Protein AF-A0A8J8G294-F1 (afdb_monomer)

Secondary structure (DSSP, 8-state):
--EEEPTTT--EEETT-SB-TTT--B-HHHHHHHHHHH----TTS---------HHHHHHHHTTT--------SS-STTSSGGGSSSSHHHHTTTS--

Sequence (98 aa):
MSDLICPKCGKKHDSSEKNCMYCGENLEDLIIQYKTDRLPIKSSQPVPERRIMTKDEYERYYKKGKPLPRIHEGSTVDEVKKKRNTFLDFLFDFIDCC

Structure (mmCIF, N/CA/C/O backbone):
data_AF-A0A8J8G294-F1
#
_entry.id   AF-A0A8J8G294-F1
#
loop_
_atom_site.group_PDB
_atom_site.id
_atom_site.type_symbol
_atom_site.label_atom_id
_atom_site.label_alt_id
_atom_site.label_comp_id
_atom_site.label_asym_id
_atom_site.label_entity_id
_atom_site.label_seq_id
_atom_site.pdbx_PDB_ins_code
_atom_site.Cartn_x
_atom_site.Cartn_y
_atom_site.Cartn_z
_atom_site.occupancy
_atom_site.B_iso_or_equiv
_atom_site.auth_seq_id
_atom_site.auth_comp_id
_atom_site.auth_asym_id
_atom_site.auth_atom_id
_atom_site.pdbx_PDB_model_num
ATOM 1 N N . MET A 1 1 ? 12.283 -7.380 -1.378 1.00 55.47 1 MET A N 1
ATOM 2 C CA . MET A 1 1 ? 11.354 -6.302 -1.768 1.00 55.47 1 MET A CA 1
ATOM 3 C C . MET A 1 1 ? 10.341 -6.882 -2.738 1.00 55.47 1 MET A C 1
ATOM 5 O O . MET A 1 1 ? 10.598 -7.924 -3.328 1.00 55.47 1 MET A O 1
ATOM 9 N N . SER A 1 2 ? 9.155 -6.296 -2.772 1.00 65.25 2 SER A N 1
ATOM 10 C CA . SER A 1 2 ? 8.019 -6.744 -3.572 1.00 65.25 2 SER A CA 1
ATOM 11 C C . SER A 1 2 ? 8.110 -6.133 -4.969 1.00 65.25 2 SER A C 1
ATOM 13 O O . SER A 1 2 ? 7.782 -4.960 -5.120 1.00 65.25 2 SER A O 1
ATOM 15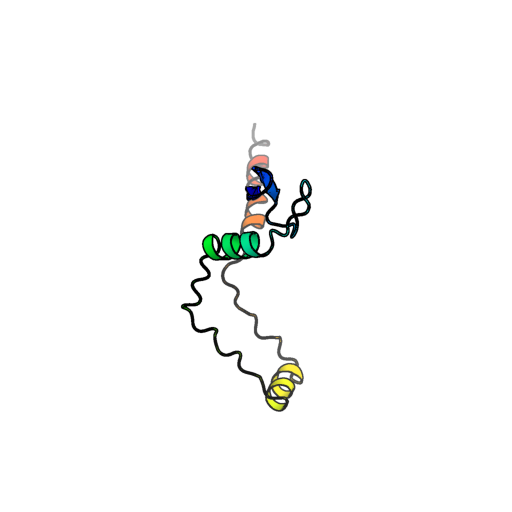 N N . ASP A 1 3 ? 8.564 -6.897 -5.963 1.00 79.12 3 ASP A N 1
ATOM 16 C CA . ASP A 1 3 ? 8.718 -6.389 -7.334 1.00 79.12 3 ASP A CA 1
ATOM 17 C C . ASP A 1 3 ? 7.353 -6.355 -8.055 1.00 79.12 3 ASP A C 1
ATOM 19 O O . ASP A 1 3 ? 6.758 -7.405 -8.313 1.00 79.12 3 ASP A O 1
ATOM 23 N N . LEU A 1 4 ? 6.870 -5.158 -8.410 1.00 86.25 4 LEU A N 1
ATOM 24 C CA . LEU A 1 4 ? 5.732 -4.933 -9.314 1.00 86.25 4 LEU A CA 1
ATOM 25 C C . LEU A 1 4 ? 6.255 -4.668 -10.731 1.00 86.25 4 LEU A C 1
ATOM 27 O O . LEU A 1 4 ? 7.283 -4.019 -10.911 1.00 86.25 4 LEU A O 1
ATOM 31 N N . ILE A 1 5 ? 5.562 -5.163 -11.757 1.00 90.75 5 ILE A N 1
ATOM 32 C CA . ILE A 1 5 ? 5.929 -4.917 -13.159 1.00 90.75 5 ILE A CA 1
ATOM 33 C C . ILE A 1 5 ? 4.994 -3.853 -13.726 1.00 90.75 5 ILE A C 1
ATOM 35 O O . ILE A 1 5 ? 3.776 -4.003 -13.677 1.00 90.75 5 ILE A O 1
ATOM 39 N N . CYS A 1 6 ? 5.561 -2.778 -14.277 1.00 91.50 6 CYS A N 1
ATOM 40 C CA . CYS A 1 6 ? 4.774 -1.742 -14.936 1.00 91.50 6 CYS A CA 1
ATOM 41 C C . CYS A 1 6 ? 4.152 -2.291 -16.237 1.00 91.50 6 CYS A C 1
ATOM 43 O O . CYS A 1 6 ? 4.900 -2.751 -17.103 1.00 91.50 6 CYS A O 1
ATOM 45 N N . PRO A 1 7 ? 2.825 -2.195 -16.443 1.00 89.56 7 PRO A N 1
ATOM 46 C CA . PRO A 1 7 ? 2.171 -2.715 -17.646 1.00 89.56 7 PRO A CA 1
ATOM 47 C C . PRO A 1 7 ? 2.502 -1.916 -18.913 1.00 89.56 7 PRO A C 1
ATOM 49 O O . PRO A 1 7 ? 2.382 -2.447 -20.011 1.00 89.56 7 PRO A O 1
ATOM 52 N N . LYS A 1 8 ? 2.936 -0.653 -18.785 1.00 92.31 8 LYS A N 1
ATOM 53 C CA . LYS A 1 8 ? 3.301 0.180 -19.940 1.00 92.31 8 LYS A CA 1
ATOM 54 C C . LYS A 1 8 ? 4.713 -0.062 -20.449 1.00 92.31 8 LYS A C 1
ATOM 56 O O . LYS A 1 8 ? 4.915 -0.149 -21.654 1.00 92.31 8 LYS A O 1
ATOM 61 N N . CYS A 1 9 ? 5.698 -0.107 -19.553 1.00 93.19 9 CYS A N 1
ATOM 62 C CA . CYS A 1 9 ? 7.109 -0.191 -19.945 1.00 93.19 9 CYS A CA 1
ATOM 63 C C . CYS A 1 9 ? 7.750 -1.557 -19.667 1.00 93.19 9 CYS A C 1
ATOM 65 O O . CYS A 1 9 ? 8.894 -1.776 -20.060 1.00 93.19 9 CYS A O 1
ATOM 67 N N . GLY A 1 10 ? 7.057 -2.456 -18.960 1.00 91.44 10 GLY A N 1
ATOM 68 C CA . GLY A 1 10 ? 7.545 -3.794 -18.614 1.00 91.44 10 GLY A CA 1
ATOM 69 C C . GLY A 1 10 ? 8.693 -3.815 -17.601 1.00 91.44 10 GLY A C 1
ATOM 70 O O . GLY A 1 10 ? 9.238 -4.879 -17.313 1.00 91.44 10 GLY A O 1
ATOM 71 N N . LYS A 1 11 ? 9.094 -2.661 -17.055 1.00 91.00 11 LYS A N 1
ATOM 72 C CA . LYS A 1 11 ? 10.182 -2.585 -16.075 1.00 91.00 11 LYS A CA 1
ATOM 73 C C . LYS A 1 11 ? 9.679 -2.899 -14.673 1.00 91.00 11 LYS A C 1
ATOM 75 O O . LYS A 1 11 ? 8.534 -2.606 -14.321 1.00 91.00 11 LYS A O 1
ATOM 80 N N . LYS A 1 12 ? 10.577 -3.481 -13.880 1.00 89.62 12 LYS A N 1
ATOM 81 C CA . LYS A 1 12 ? 10.370 -3.706 -12.453 1.00 89.62 12 LYS A CA 1
ATOM 82 C C . LYS A 1 12 ? 10.359 -2.379 -11.706 1.00 89.62 12 LYS A C 1
ATOM 84 O O . LYS A 1 12 ? 11.146 -1.483 -12.015 1.00 89.62 12 LYS A O 1
ATOM 89 N N . HIS A 1 13 ? 9.470 -2.300 -10.733 1.00 86.88 13 HIS A N 1
ATOM 90 C CA . HIS A 1 13 ? 9.197 -1.125 -9.929 1.00 86.88 13 HIS A CA 1
ATOM 91 C C . HIS A 1 13 ? 8.915 -1.526 -8.481 1.00 86.88 13 HIS A C 1
ATOM 93 O O . HIS A 1 13 ? 8.411 -2.624 -8.226 1.00 86.88 13 HIS A O 1
ATOM 99 N N . ASP A 1 14 ? 9.230 -0.640 -7.539 1.00 84.12 14 ASP A N 1
ATOM 100 C CA . ASP A 1 14 ? 8.935 -0.866 -6.126 1.00 84.12 14 ASP A CA 1
ATOM 101 C C . ASP A 1 14 ? 7.480 -0.487 -5.815 1.00 84.12 14 ASP A C 1
ATOM 103 O O . ASP A 1 14 ? 6.986 0.572 -6.197 1.00 84.12 14 ASP A O 1
ATOM 107 N N . SER A 1 15 ? 6.793 -1.344 -5.059 1.00 80.19 15 SER A N 1
ATOM 108 C CA . SER A 1 15 ? 5.431 -1.115 -4.553 1.00 80.19 15 SER A CA 1
ATOM 109 C C . SER A 1 15 ? 5.252 0.128 -3.656 1.00 80.19 15 SER A C 1
ATOM 111 O O . SER A 1 15 ? 4.130 0.442 -3.249 1.00 80.19 15 SER A O 1
ATOM 113 N N . SER A 1 16 ? 6.343 0.803 -3.288 1.00 81.62 16 SER A N 1
ATOM 114 C CA . SER A 1 16 ? 6.347 1.979 -2.411 1.00 81.62 16 SER A CA 1
ATOM 115 C C . SER A 1 16 ? 6.098 3.293 -3.159 1.00 81.62 16 SER A C 1
ATOM 117 O O . SER A 1 16 ? 5.607 4.252 -2.565 1.00 81.62 16 SER A O 1
ATOM 119 N N . GLU A 1 17 ? 6.404 3.347 -4.454 1.00 8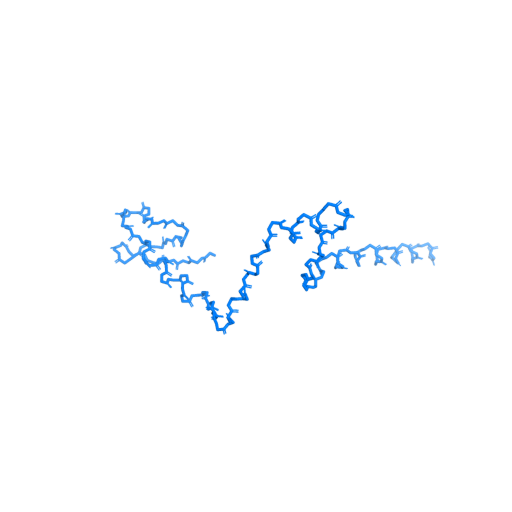5.94 17 GLU A N 1
ATOM 120 C CA . GLU A 1 17 ? 6.335 4.566 -5.260 1.00 85.94 17 GLU A CA 1
ATOM 121 C C . GLU A 1 17 ? 5.093 4.586 -6.153 1.00 85.94 17 GLU A C 1
ATOM 123 O O . GLU A 1 17 ? 4.861 3.659 -6.923 1.00 85.94 17 GLU A O 1
ATOM 128 N N . LYS A 1 18 ? 4.324 5.680 -6.109 1.00 89.06 18 LYS A N 1
ATOM 129 C CA . LYS A 1 18 ? 3.042 5.805 -6.826 1.00 89.06 18 LYS A CA 1
ATOM 130 C C . LYS A 1 18 ? 3.168 5.787 -8.349 1.00 89.06 18 LYS A C 1
ATOM 132 O O . LYS A 1 18 ? 2.237 5.366 -9.025 1.00 89.06 18 LYS A O 1
ATOM 137 N N . ASN A 1 19 ? 4.303 6.235 -8.884 1.00 93.12 19 ASN A N 1
ATOM 138 C CA . ASN A 1 19 ? 4.504 6.408 -10.319 1.00 93.12 19 ASN A CA 1
ATOM 139 C C . ASN A 1 19 ? 5.729 5.622 -10.784 1.00 93.12 19 ASN A C 1
ATOM 141 O O . ASN A 1 19 ? 6.716 5.510 -10.063 1.00 93.12 19 ASN A O 1
ATOM 145 N N . CYS A 1 20 ? 5.692 5.121 -12.016 1.00 91.62 20 CYS A N 1
ATOM 146 C CA . CYS A 1 20 ? 6.838 4.452 -12.615 1.00 91.62 20 CYS A CA 1
ATOM 147 C C . CYS A 1 20 ? 7.961 5.456 -12.913 1.00 91.62 20 CYS A C 1
ATOM 149 O O . CYS A 1 20 ? 7.779 6.346 -13.745 1.00 91.62 20 CYS A O 1
ATOM 151 N N . MET A 1 21 ? 9.154 5.248 -12.348 1.00 90.38 21 MET A N 1
ATOM 152 C CA . MET A 1 21 ? 10.322 6.111 -12.598 1.00 90.38 21 MET A CA 1
ATOM 153 C C . MET A 1 21 ? 10.755 6.179 -14.072 1.00 90.38 21 MET A C 1
ATOM 155 O O . MET A 1 21 ? 11.451 7.106 -14.473 1.00 90.38 21 MET A O 1
ATOM 159 N N . TYR A 1 22 ? 10.374 5.189 -14.885 1.00 91.75 22 TYR A N 1
ATOM 160 C CA . TYR A 1 22 ? 10.836 5.074 -16.270 1.00 91.75 22 TYR A CA 1
ATOM 161 C C . TYR A 1 22 ? 9.880 5.670 -17.299 1.00 91.75 22 TYR A C 1
ATOM 163 O O . TYR A 1 22 ? 10.333 6.224 -18.294 1.00 91.75 22 TYR A O 1
ATOM 171 N N . CYS A 1 23 ? 8.570 5.501 -17.107 1.00 93.25 23 CYS A N 1
ATOM 172 C CA . CYS A 1 23 ? 7.565 5.949 -18.078 1.00 93.25 23 CYS A CA 1
ATOM 173 C C . CYS A 1 23 ? 6.609 7.011 -17.530 1.00 93.25 23 CYS A C 1
ATOM 175 O O . CYS A 1 23 ? 5.825 7.557 -18.297 1.00 93.25 23 CYS A O 1
ATOM 177 N N . GLY A 1 24 ? 6.660 7.299 -16.226 1.00 91.31 24 GLY A N 1
ATOM 178 C CA . GLY A 1 24 ? 5.786 8.273 -15.576 1.00 91.31 24 GLY A CA 1
ATOM 179 C C . GLY A 1 24 ? 4.346 7.803 -15.360 1.00 91.31 24 GLY A C 1
ATOM 180 O O . GLY A 1 24 ? 3.543 8.577 -14.850 1.00 91.31 24 GLY A O 1
ATOM 181 N N . GLU A 1 25 ? 4.008 6.561 -15.719 1.00 92.31 25 GLU A N 1
ATOM 182 C CA . GLU A 1 25 ? 2.660 6.020 -15.524 1.00 92.31 25 GLU A CA 1
ATOM 183 C C . GLU A 1 25 ? 2.300 5.963 -14.035 1.00 92.31 25 GLU A C 1
ATOM 185 O O . GLU A 1 25 ? 3.132 5.578 -13.206 1.00 92.31 25 GLU A O 1
ATOM 190 N N . ASN A 1 26 ? 1.055 6.308 -13.707 1.00 92.94 26 ASN A N 1
ATOM 191 C CA . ASN A 1 26 ? 0.518 6.139 -12.365 1.00 92.94 26 ASN A CA 1
ATOM 192 C C . ASN A 1 26 ? 0.215 4.648 -12.122 1.00 92.94 26 ASN A C 1
ATOM 194 O O . ASN A 1 26 ? -0.509 4.012 -12.885 1.00 92.94 26 ASN A O 1
ATOM 198 N N . LEU A 1 27 ? 0.816 4.088 -11.076 1.00 91.19 27 LEU A N 1
ATOM 199 C CA . LEU A 1 27 ? 0.694 2.688 -10.669 1.00 91.19 27 LEU A CA 1
ATOM 200 C C . LEU A 1 27 ? -0.029 2.550 -9.320 1.00 91.19 27 LEU A C 1
ATOM 202 O O . LEU A 1 27 ? 0.011 1.481 -8.715 1.00 91.19 27 LEU A O 1
ATOM 206 N N . GLU A 1 28 ? -0.678 3.609 -8.831 1.00 90.69 28 GLU A N 1
ATOM 207 C CA . GLU A 1 28 ? -1.327 3.645 -7.518 1.00 90.69 28 GLU A CA 1
ATOM 208 C C . GLU A 1 28 ? -2.400 2.557 -7.394 1.00 90.69 28 GLU A C 1
ATOM 210 O O . GLU A 1 28 ? -2.386 1.799 -6.423 1.00 90.69 28 GLU A O 1
ATOM 215 N N . ASP A 1 29 ? -3.232 2.381 -8.422 1.00 88.81 29 ASP A N 1
ATOM 216 C CA . ASP A 1 29 ? -4.272 1.345 -8.450 1.00 88.81 29 ASP A CA 1
ATOM 217 C C . ASP A 1 29 ? -3.684 -0.075 -8.396 1.00 88.81 29 ASP A C 1
ATOM 219 O O . ASP A 1 29 ? -4.143 -0.925 -7.629 1.00 88.81 29 ASP A O 1
ATOM 223 N N . LEU A 1 30 ? -2.605 -0.323 -9.147 1.00 87.81 30 LEU A N 1
ATOM 224 C CA . LEU A 1 30 ? -1.895 -1.608 -9.143 1.00 87.81 30 LEU A CA 1
ATOM 225 C C . LEU A 1 30 ? -1.253 -1.899 -7.783 1.00 87.81 30 LEU A C 1
ATOM 227 O O . LEU A 1 30 ? -1.252 -3.040 -7.323 1.00 87.81 30 LEU A O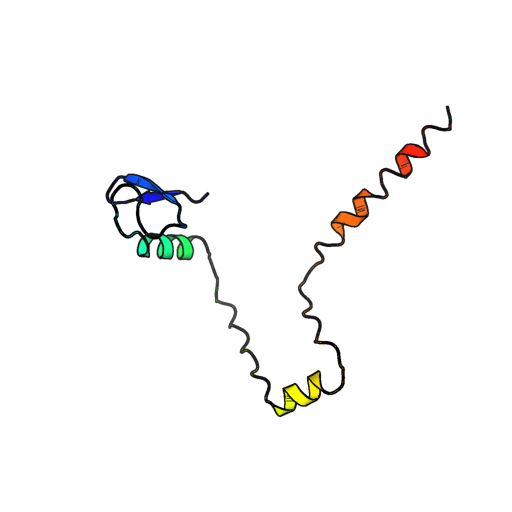 1
ATOM 231 N N . ILE A 1 31 ? -0.725 -0.871 -7.119 1.00 88.50 31 ILE A N 1
ATOM 232 C CA . ILE A 1 31 ? -0.149 -0.985 -5.777 1.00 88.50 31 ILE A CA 1
ATOM 233 C C . ILE A 1 31 ? -1.237 -1.294 -4.745 1.00 88.50 31 ILE A C 1
ATOM 235 O O . ILE A 1 31 ? -1.013 -2.128 -3.863 1.00 88.50 31 ILE A O 1
ATOM 239 N N . ILE A 1 32 ? -2.406 -0.651 -4.836 1.00 88.19 32 ILE A N 1
ATOM 240 C CA . ILE A 1 32 ? -3.552 -0.922 -3.955 1.00 88.19 32 ILE A CA 1
ATOM 241 C C . ILE A 1 32 ? -4.008 -2.369 -4.125 1.00 88.19 32 ILE A C 1
ATOM 243 O O . ILE A 1 32 ? -4.158 -3.083 -3.130 1.00 88.19 32 ILE A O 1
ATOM 247 N N . GLN A 1 33 ? -4.165 -2.828 -5.367 1.00 87.56 33 GLN A N 1
ATOM 248 C CA . GLN A 1 33 ? -4.557 -4.203 -5.654 1.00 87.56 33 GLN A CA 1
ATOM 249 C C . GLN A 1 33 ? -3.530 -5.201 -5.102 1.00 87.56 33 GLN A C 1
ATOM 251 O O . GLN A 1 33 ? -3.879 -6.083 -4.322 1.00 87.56 33 GLN A O 1
ATOM 256 N N . TYR A 1 34 ? -2.241 -4.988 -5.383 1.00 86.06 34 TYR A N 1
ATOM 257 C CA . TYR A 1 34 ? -1.156 -5.832 -4.880 1.00 86.06 34 TYR A CA 1
ATOM 258 C C . TYR A 1 34 ? -1.131 -5.928 -3.347 1.00 86.06 34 TYR A C 1
ATOM 260 O O . TYR A 1 34 ? -0.910 -7.002 -2.783 1.00 86.06 34 TYR A O 1
ATOM 268 N N . LYS A 1 35 ? -1.355 -4.804 -2.656 1.00 85.31 35 LYS A N 1
ATOM 269 C CA . LYS A 1 35 ? -1.436 -4.769 -1.190 1.00 85.31 35 LYS A CA 1
ATOM 270 C C . LYS A 1 35 ? -2.666 -5.511 -0.684 1.00 85.31 35 LYS A C 1
ATOM 272 O O . LYS A 1 35 ? -2.536 -6.254 0.280 1.00 85.31 35 LYS A O 1
ATOM 277 N N . THR A 1 36 ? -3.815 -5.345 -1.332 1.00 85.31 36 THR A N 1
ATOM 278 C CA . THR A 1 36 ? -5.061 -6.043 -0.978 1.00 85.31 36 THR A CA 1
ATOM 279 C C . THR A 1 36 ? -4.913 -7.557 -1.120 1.00 85.31 36 THR A C 1
ATOM 281 O O . THR A 1 36 ? -5.298 -8.299 -0.222 1.00 85.31 36 THR A O 1
ATOM 284 N N . ASP A 1 37 ? -4.275 -8.017 -2.196 1.00 83.19 37 ASP A N 1
ATOM 285 C CA . ASP A 1 37 ? -4.095 -9.446 -2.463 1.00 83.19 37 ASP A CA 1
ATOM 286 C C . ASP A 1 37 ? -3.083 -10.097 -1.505 1.00 83.19 37 ASP A C 1
ATOM 288 O O . ASP A 1 37 ? -3.245 -11.248 -1.097 1.00 83.19 37 ASP A O 1
ATOM 292 N N . ARG A 1 38 ? -2.018 -9.371 -1.130 1.00 82.56 38 ARG A N 1
ATOM 293 C CA . ARG A 1 38 ? -0.953 -9.895 -0.254 1.00 82.56 38 ARG A CA 1
ATOM 294 C C . ARG A 1 38 ? -1.181 -9.688 1.228 1.00 82.56 38 ARG A C 1
ATOM 296 O O . ARG A 1 38 ? -0.571 -10.394 2.030 1.00 82.56 38 ARG A O 1
ATOM 303 N N . LEU A 1 39 ? -2.006 -8.722 1.601 1.00 78.75 39 LEU A N 1
ATOM 304 C CA . LEU A 1 39 ? -2.457 -8.545 2.966 1.00 78.75 39 LEU A CA 1
ATOM 305 C C . LEU A 1 39 ? -3.856 -9.148 3.039 1.00 78.75 39 LEU A C 1
ATOM 307 O O . LEU A 1 39 ? -4.830 -8.420 2.851 1.00 78.75 39 LEU A O 1
ATOM 311 N N . PRO A 1 40 ? -3.994 -10.453 3.344 1.00 66.56 40 PRO A N 1
ATOM 312 C CA . PRO A 1 40 ? -5.277 -11.011 3.718 1.00 66.56 40 PRO A CA 1
ATOM 313 C C . PRO A 1 40 ? -5.621 -10.450 5.098 1.00 66.56 40 PRO A C 1
ATOM 315 O O . PRO A 1 40 ? -5.554 -11.146 6.112 1.00 66.56 40 PRO A O 1
ATOM 318 N N . ILE A 1 41 ? -5.973 -9.166 5.164 1.00 64.94 41 ILE A N 1
ATOM 319 C CA . ILE A 1 41 ? -6.666 -8.608 6.310 1.00 64.94 41 ILE A CA 1
ATOM 320 C C . ILE A 1 41 ? -8.048 -9.236 6.224 1.00 64.94 41 ILE A C 1
ATOM 322 O O . ILE A 1 41 ? -8.975 -8.695 5.629 1.00 64.94 41 ILE A O 1
ATOM 326 N N . LYS A 1 42 ? -8.174 -10.438 6.790 1.00 64.75 42 LYS A N 1
ATOM 327 C CA . LYS A 1 42 ? -9.464 -10.999 7.156 1.00 64.75 42 LYS A CA 1
ATOM 328 C C . LYS A 1 42 ? -10.038 -10.050 8.204 1.00 64.75 42 LYS A C 1
ATOM 330 O O . LYS A 1 42 ? -9.909 -10.291 9.399 1.00 64.75 42 LYS A O 1
ATOM 335 N N . SER A 1 43 ? -10.699 -8.974 7.779 1.00 60.47 43 SER A N 1
ATOM 336 C CA . SER A 1 43 ? -11.535 -8.144 8.652 1.00 60.47 43 SER A CA 1
ATOM 337 C C . SER A 1 43 ? -12.826 -8.886 9.030 1.00 60.47 43 SER A C 1
ATOM 339 O O . SER A 1 43 ? -13.889 -8.288 9.154 1.00 60.47 43 SER A O 1
ATOM 341 N N . SER A 1 44 ? -12.760 -10.214 9.159 1.00 63.44 44 SER A N 1
ATOM 342 C CA . SER A 1 44 ? -13.846 -11.050 9.659 1.00 63.44 44 SER A CA 1
ATOM 343 C C . SER A 1 44 ? -1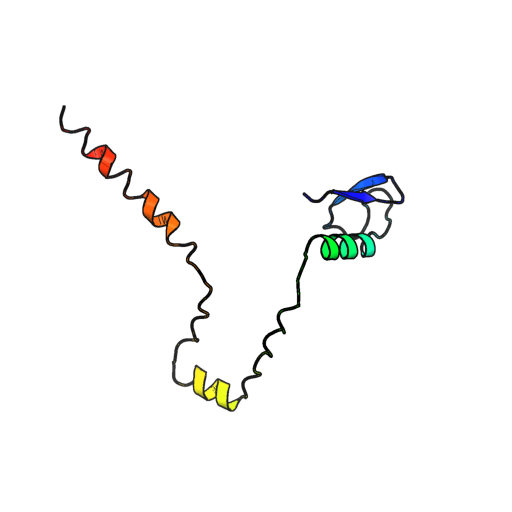3.981 -10.930 11.173 1.00 63.44 44 SER A C 1
ATOM 345 O O . SER A 1 44 ? -14.982 -11.357 11.735 1.00 63.44 44 SER A O 1
ATOM 347 N N . GLN A 1 45 ? -12.969 -10.380 11.846 1.00 69.12 45 GLN A N 1
ATOM 348 C CA . GLN A 1 45 ? -13.118 -9.935 13.219 1.00 69.12 45 GLN A CA 1
ATOM 349 C C . GLN A 1 45 ? -13.901 -8.615 13.163 1.00 69.12 45 GLN A C 1
ATOM 351 O O . GLN A 1 45 ? -13.398 -7.667 12.549 1.00 69.12 45 GLN A O 1
ATOM 356 N N . PRO A 1 46 ? -15.111 -8.528 13.749 1.00 65.94 46 PRO A N 1
ATOM 357 C CA . PRO A 1 46 ? -15.747 -7.235 13.939 1.00 65.94 46 PRO A CA 1
ATOM 358 C C . PRO A 1 46 ? -14.735 -6.357 14.667 1.00 65.94 46 PRO A C 1
ATOM 360 O O . PRO A 1 46 ? -14.201 -6.761 15.702 1.00 65.94 46 PRO A O 1
ATOM 363 N N . VAL A 1 47 ? -14.409 -5.199 14.088 1.00 68.81 47 VAL A N 1
ATOM 364 C CA . VAL A 1 47 ? -13.570 -4.211 14.769 1.00 68.81 47 VAL A CA 1
ATOM 365 C C . VAL A 1 47 ? -14.249 -3.978 16.115 1.00 68.81 47 VAL A C 1
ATOM 367 O O . VAL A 1 47 ? -15.410 -3.560 16.101 1.00 68.81 47 VAL A O 1
ATOM 370 N N . PRO A 1 48 ? -13.612 -4.315 17.256 1.00 69.25 48 PRO A N 1
ATOM 371 C CA . PRO A 1 48 ? -14.249 -4.137 18.547 1.00 69.25 48 PRO A CA 1
ATOM 372 C C . PRO A 1 48 ? -14.634 -2.672 18.623 1.00 69.25 48 PRO A C 1
ATOM 374 O O . PRO A 1 48 ? -13.782 -1.797 18.435 1.00 69.25 48 PRO A O 1
ATOM 377 N N . GLU A 1 49 ? -15.933 -2.423 18.781 1.00 77.81 49 GLU A N 1
ATOM 378 C CA . GLU A 1 49 ? -16.467 -1.076 18.789 1.00 77.81 49 GLU A CA 1
ATOM 379 C C . GLU A 1 49 ? -15.689 -0.300 19.844 1.00 77.81 49 GLU A C 1
ATOM 381 O O . GLU A 1 49 ? -15.708 -0.636 21.033 1.00 77.81 49 GLU A O 1
ATOM 386 N N . ARG A 1 50 ? -14.879 0.662 19.384 1.00 78.94 50 ARG A N 1
ATOM 387 C CA . ARG A 1 50 ? -14.053 1.459 20.282 1.00 78.94 50 ARG A CA 1
ATOM 388 C C . ARG A 1 50 ? -15.024 2.190 21.181 1.00 78.94 50 ARG A C 1
ATOM 390 O O . ARG A 1 50 ? -15.681 3.128 20.741 1.00 78.94 50 ARG A O 1
ATOM 397 N N . ARG A 1 51 ? -15.118 1.738 22.428 1.00 80.12 51 ARG A N 1
ATOM 398 C CA . ARG A 1 51 ? -15.957 2.367 23.435 1.00 80.12 51 ARG A CA 1
ATOM 399 C C . ARG A 1 51 ? -15.463 3.800 23.586 1.00 80.12 51 ARG A C 1
ATOM 401 O O . ARG A 1 51 ? -14.387 4.034 24.136 1.00 80.12 51 ARG A O 1
ATOM 408 N N . ILE A 1 52 ? -16.211 4.748 23.031 1.00 84.62 52 ILE A N 1
ATOM 409 C CA . ILE A 1 52 ? -15.934 6.168 23.204 1.00 84.62 52 ILE A CA 1
ATOM 410 C C . ILE A 1 52 ? -16.195 6.445 24.685 1.00 84.62 52 ILE A C 1
ATOM 412 O O . ILE A 1 52 ? -17.346 6.465 25.118 1.00 84.62 52 ILE A O 1
ATOM 416 N N . MET A 1 53 ? -15.131 6.568 25.484 1.00 79.12 53 MET A N 1
ATOM 417 C CA . MET A 1 53 ? -15.263 6.944 26.891 1.00 79.12 53 MET A CA 1
ATOM 418 C C . MET A 1 53 ? -15.905 8.325 26.962 1.00 79.12 53 MET A C 1
ATOM 420 O O . MET A 1 53 ? -15.474 9.262 26.287 1.00 79.12 53 MET A O 1
ATOM 424 N N . THR A 1 54 ? -16.926 8.463 27.800 1.00 88.25 54 THR A N 1
ATOM 425 C CA . THR A 1 54 ? -17.498 9.780 28.076 1.00 88.25 54 THR A CA 1
ATOM 426 C C . THR A 1 54 ? -16.482 10.631 28.836 1.00 88.25 54 THR A C 1
ATOM 428 O O . THR A 1 54 ? -15.601 10.112 2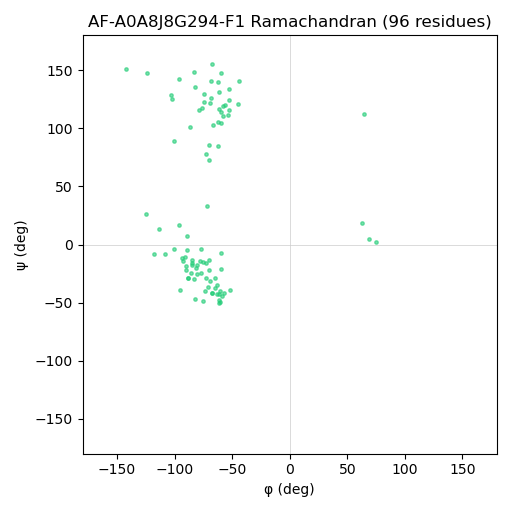9.531 1.00 88.25 54 THR A O 1
ATOM 431 N N . LYS A 1 55 ? -16.608 11.958 28.735 1.00 86.88 55 LYS A N 1
ATOM 432 C CA . LYS A 1 55 ? -15.736 12.905 29.446 1.00 86.88 55 LYS A CA 1
ATOM 433 C C . LYS A 1 55 ? -15.667 12.604 30.953 1.00 86.88 55 LYS A C 1
ATOM 435 O O . LYS A 1 55 ? -14.585 12.613 31.536 1.00 86.88 55 LYS A O 1
ATOM 440 N N . ASP A 1 56 ? -16.794 12.232 31.555 1.00 83.94 56 ASP A N 1
ATOM 441 C CA . ASP A 1 56 ? -16.892 11.916 32.985 1.00 83.94 56 ASP A CA 1
ATOM 442 C C . ASP A 1 56 ? -16.239 10.574 33.361 1.00 83.94 56 ASP A C 1
ATOM 444 O O . ASP A 1 56 ? -15.797 10.374 34.496 1.00 83.94 56 ASP A O 1
ATOM 448 N N . GLU A 1 57 ? -16.199 9.612 32.435 1.00 81.88 57 GLU A N 1
ATOM 449 C CA . GLU A 1 57 ? -15.481 8.344 32.609 1.00 81.88 57 GLU A CA 1
ATOM 450 C C . GLU A 1 57 ? -13.966 8.566 32.500 1.00 81.88 57 GLU A C 1
ATOM 452 O O . GLU A 1 57 ? -13.205 8.042 33.316 1.00 81.88 57 GLU A O 1
ATOM 457 N N . TYR A 1 58 ? -13.538 9.421 31.564 1.00 81.19 58 TYR A N 1
ATOM 458 C CA . TYR A 1 58 ? -12.141 9.824 31.397 1.00 81.19 58 TYR A CA 1
ATOM 459 C C . TYR A 1 58 ? -11.606 10.541 32.642 1.00 81.19 58 TYR A C 1
ATOM 461 O O . TYR A 1 58 ? -10.580 10.146 33.200 1.00 81.19 58 TYR A O 1
ATOM 469 N N . GLU A 1 59 ? -12.331 11.544 33.148 1.00 82.50 59 GLU A N 1
ATOM 470 C CA . GLU A 1 59 ? -11.927 12.256 34.363 1.00 82.50 59 GLU A CA 1
ATOM 471 C C . GLU A 1 59 ? -11.850 11.324 35.581 1.00 82.50 59 GLU A C 1
ATOM 473 O O . GLU A 1 59 ? -10.900 11.404 36.358 1.00 82.50 59 GLU A O 1
ATOM 478 N N . ARG A 1 60 ? -12.780 10.375 35.741 1.00 77.94 60 ARG A N 1
ATOM 479 C CA . ARG A 1 60 ? -12.710 9.388 36.835 1.00 77.94 60 ARG A CA 1
ATOM 480 C C . ARG A 1 60 ? -11.485 8.480 36.755 1.00 77.94 60 ARG A C 1
ATOM 482 O O . ARG A 1 60 ? -10.966 8.093 37.805 1.00 77.94 60 ARG A O 1
ATOM 489 N N . TYR A 1 61 ? -11.049 8.131 35.548 1.00 69.06 61 TYR A N 1
ATOM 490 C CA . TYR A 1 61 ? -9.917 7.236 35.338 1.00 69.06 61 TYR A CA 1
ATOM 491 C C . TYR A 1 61 ? -8.580 7.941 35.608 1.00 69.06 61 TYR A C 1
ATOM 493 O O . TYR A 1 61 ? -7.770 7.449 36.393 1.00 69.06 61 TYR A O 1
ATOM 501 N N . TYR A 1 62 ? -8.378 9.132 35.039 1.00 67.25 62 TYR A N 1
ATOM 502 C CA . TYR A 1 62 ? -7.085 9.824 35.087 1.00 67.25 62 TYR A CA 1
ATOM 503 C C . TYR A 1 62 ? -6.895 10.729 36.315 1.00 67.25 62 TYR A C 1
ATOM 505 O O . TYR A 1 62 ? -5.776 10.873 36.802 1.00 67.25 62 TYR A O 1
ATOM 513 N N . LYS A 1 63 ? -7.963 11.300 36.891 1.00 69.75 63 LYS A N 1
ATOM 514 C CA . LYS A 1 63 ? -7.875 12.242 38.032 1.00 69.75 63 LYS A CA 1
ATOM 515 C C . LYS A 1 63 ? -7.636 11.542 39.378 1.00 69.75 63 LYS A C 1
ATOM 517 O O . LYS A 1 63 ? -7.261 12.186 40.350 1.00 69.75 63 LYS A O 1
ATOM 522 N N . LYS A 1 64 ? -7.814 10.214 39.442 1.00 64.25 64 LYS A N 1
ATOM 523 C CA . LYS A 1 64 ? -7.522 9.382 40.628 1.00 64.25 64 LYS A CA 1
ATOM 524 C C . LYS A 1 64 ? -6.085 8.842 40.676 1.00 64.25 64 LYS A C 1
ATOM 526 O O . LYS A 1 64 ? -5.799 8.007 41.528 1.00 64.25 64 LYS A O 1
ATOM 531 N N . GLY A 1 65 ? -5.202 9.263 39.763 1.00 63.31 65 GLY A N 1
ATOM 532 C CA . GLY A 1 65 ? -3.814 8.787 39.718 1.00 63.31 65 GLY A CA 1
ATOM 533 C C . GLY A 1 65 ? -3.685 7.282 39.459 1.00 63.31 65 GLY A C 1
ATOM 534 O O . GLY A 1 65 ? -2.653 6.690 39.765 1.00 63.31 65 GLY A O 1
ATOM 535 N N . LYS A 1 66 ? -4.735 6.638 38.929 1.00 62.25 66 LYS A N 1
ATOM 536 C CA . LYS A 1 66 ? -4.662 5.223 38.571 1.00 62.25 66 LYS A CA 1
ATOM 537 C C . LYS A 1 66 ? -3.838 5.103 37.287 1.00 62.25 66 LYS A C 1
ATOM 539 O O . LYS A 1 66 ? -4.113 5.842 36.340 1.00 62.25 66 LYS A O 1
ATOM 544 N N . PRO A 1 67 ? -2.827 4.218 37.243 1.00 63.88 67 PRO A N 1
ATOM 545 C CA . PRO A 1 67 ? -2.056 4.011 36.029 1.00 63.88 67 PRO A CA 1
ATOM 546 C C . PRO A 1 67 ? -2.993 3.555 34.910 1.00 63.88 67 PRO A C 1
ATOM 548 O O . PRO A 1 67 ? -3.987 2.870 35.164 1.00 63.88 67 PRO A O 1
ATOM 551 N N . LEU A 1 68 ? -2.663 3.952 33.681 1.00 64.56 68 LEU A N 1
ATOM 552 C CA . LEU A 1 68 ? -3.331 3.473 32.474 1.00 64.56 68 LEU A CA 1
ATOM 553 C C . LEU A 1 68 ? -3.525 1.954 32.550 1.00 64.56 68 LEU A C 1
ATOM 555 O O . LEU A 1 68 ? -2.605 1.264 33.015 1.00 64.56 68 LEU A O 1
ATOM 559 N N . PRO A 1 69 ? -4.675 1.419 32.094 1.00 63.19 69 PRO A N 1
ATOM 560 C CA . PRO A 1 69 ? -4.822 -0.020 32.002 1.00 63.19 69 PRO A CA 1
ATOM 561 C C . PRO A 1 69 ? -3.693 -0.495 31.095 1.00 63.19 69 PRO A C 1
ATOM 563 O O . PRO A 1 69 ? -3.583 -0.041 29.953 1.00 63.19 69 PRO A O 1
ATOM 566 N N . ARG A 1 70 ? -2.805 -1.348 31.619 1.00 57.19 70 ARG A N 1
ATOM 567 C CA . ARG A 1 70 ? -1.790 -1.970 30.775 1.00 57.19 70 ARG A CA 1
ATOM 568 C C . ARG A 1 70 ? -2.556 -2.749 29.723 1.00 57.19 70 ARG A C 1
ATOM 570 O O . ARG A 1 70 ? -3.277 -3.690 30.051 1.00 57.19 70 ARG A O 1
ATOM 577 N N . ILE A 1 71 ? -2.432 -2.320 28.474 1.00 54.28 71 ILE A N 1
ATOM 578 C CA . ILE A 1 71 ? -2.811 -3.146 27.342 1.00 54.28 71 ILE A CA 1
ATOM 579 C C . ILE A 1 71 ? -1.948 -4.394 27.508 1.00 54.28 71 ILE A C 1
ATOM 581 O O . ILE A 1 71 ? -0.722 -4.314 27.451 1.00 54.28 71 ILE A O 1
ATOM 585 N N . HIS A 1 72 ? -2.569 -5.524 27.839 1.00 51.78 72 HIS A N 1
ATOM 586 C CA . HIS A 1 72 ? -1.884 -6.806 27.802 1.00 51.78 72 HIS A CA 1
ATOM 587 C C . HIS A 1 72 ? -1.707 -7.156 26.325 1.00 51.78 72 HIS A C 1
ATOM 589 O O . HIS A 1 72 ? -2.475 -7.923 25.751 1.00 51.78 72 HI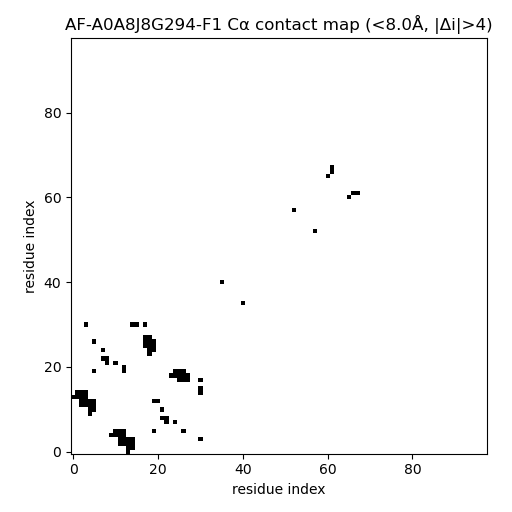S A O 1
ATOM 595 N N . GLU A 1 73 ? -0.725 -6.513 25.697 1.00 51.50 73 GLU A N 1
ATOM 596 C CA . GLU A 1 73 ? -0.141 -6.983 24.454 1.00 51.50 73 GLU A CA 1
ATOM 597 C C . GLU A 1 73 ? 0.473 -8.344 24.768 1.00 51.50 73 GLU A C 1
ATOM 599 O O . GLU A 1 73 ? 1.324 -8.486 25.651 1.00 51.50 73 GLU A O 1
ATOM 604 N N . GLY A 1 74 ? -0.064 -9.376 24.125 1.00 52.22 74 GLY A N 1
ATOM 605 C CA . GLY A 1 74 ? 0.451 -10.724 24.253 1.00 52.22 74 GLY A CA 1
ATOM 606 C C . GLY A 1 74 ? 1.949 -10.757 23.958 1.00 52.22 74 GLY A C 1
ATOM 607 O O . GLY A 1 74 ? 2.404 -10.243 22.941 1.00 52.22 74 GLY A O 1
ATOM 608 N N . SER A 1 75 ? 2.671 -11.449 24.838 1.00 45.81 75 SER A N 1
ATOM 609 C CA . SER A 1 75 ? 4.037 -11.961 24.680 1.00 45.81 75 SER A CA 1
ATOM 610 C C . SER A 1 75 ? 5.178 -10.945 24.514 1.00 45.81 75 SER A C 1
ATOM 612 O O . SER A 1 75 ? 5.370 -10.285 23.500 1.00 45.81 75 SER A O 1
ATOM 614 N N . THR A 1 76 ? 5.996 -10.950 25.558 1.00 49.16 76 THR A N 1
ATOM 615 C CA . THR A 1 76 ? 7.320 -10.369 25.758 1.00 49.16 76 THR A CA 1
ATOM 616 C C . THR A 1 76 ? 8.292 -10.589 24.588 1.00 49.16 76 THR A C 1
ATOM 618 O O . THR A 1 76 ? 8.677 -11.715 24.288 1.00 49.16 76 THR A O 1
ATOM 621 N N . VAL A 1 77 ? 8.809 -9.506 23.991 1.00 50.50 77 VAL A N 1
ATOM 622 C CA . VAL A 1 77 ? 10.066 -9.567 23.205 1.00 50.50 77 VAL A CA 1
ATOM 623 C C . VAL A 1 77 ? 11.297 -9.420 24.123 1.00 50.50 77 VAL A C 1
ATOM 625 O O . VAL A 1 77 ? 12.414 -9.774 23.747 1.00 50.50 77 VAL A O 1
ATOM 628 N N . ASP A 1 78 ? 11.105 -8.998 25.37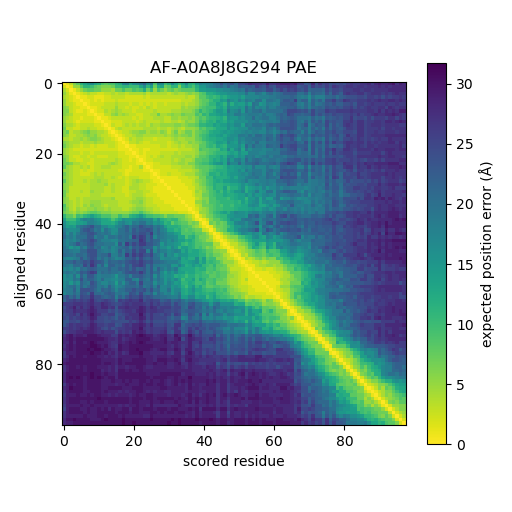7 1.00 49.06 78 ASP A N 1
ATOM 629 C CA . ASP A 1 78 ? 12.206 -8.687 26.299 1.00 49.06 78 ASP A CA 1
ATOM 630 C C . ASP A 1 78 ? 12.726 -9.867 27.145 1.00 49.06 78 ASP A C 1
ATOM 632 O O . ASP A 1 78 ? 13.751 -9.730 27.814 1.00 49.06 78 ASP A O 1
ATOM 636 N N . GLU A 1 79 ? 12.125 -11.063 27.086 1.00 49.44 79 GLU A N 1
ATOM 637 C CA . GLU A 1 79 ? 12.659 -12.234 27.813 1.00 49.44 79 GLU A CA 1
ATOM 638 C C . GLU A 1 79 ? 13.752 -13.010 27.058 1.00 49.44 79 GLU A C 1
ATOM 640 O O . GLU A 1 79 ? 14.540 -13.728 27.677 1.00 49.44 79 GLU A O 1
ATOM 645 N N . VAL A 1 80 ? 13.889 -12.841 25.738 1.00 48.78 80 VAL A N 1
ATOM 646 C CA . VAL A 1 80 ? 14.914 -13.577 24.969 1.00 48.78 80 VAL A CA 1
ATOM 647 C C . VAL A 1 80 ? 16.313 -12.974 25.154 1.00 48.78 80 VAL A C 1
ATOM 649 O O . VAL A 1 80 ? 17.314 -13.686 25.055 1.00 48.78 80 VAL A O 1
ATOM 652 N N . LYS A 1 81 ? 16.432 -11.683 25.495 1.00 45.62 81 LYS A N 1
ATOM 653 C CA . LYS A 1 81 ? 17.751 -11.031 25.593 1.00 45.62 81 LYS A CA 1
ATOM 654 C C . LYS A 1 81 ? 18.486 -11.296 26.913 1.00 45.62 81 LYS A C 1
ATOM 656 O O . LYS A 1 81 ? 19.710 -11.208 26.933 1.00 45.62 81 LYS A O 1
ATOM 661 N N . LYS A 1 82 ? 17.790 -11.703 27.984 1.00 44.53 82 LYS A N 1
ATOM 662 C CA . LYS A 1 82 ? 18.424 -12.010 29.284 1.00 44.53 82 LYS A CA 1
ATOM 663 C C . LYS A 1 82 ? 19.064 -13.406 29.349 1.00 44.53 82 LYS A C 1
ATOM 665 O O . LYS A 1 82 ? 19.952 -13.621 30.166 1.00 44.53 82 LYS A O 1
ATOM 670 N N . LYS A 1 83 ? 18.715 -14.330 28.444 1.00 47.25 83 LYS A N 1
ATOM 671 C CA 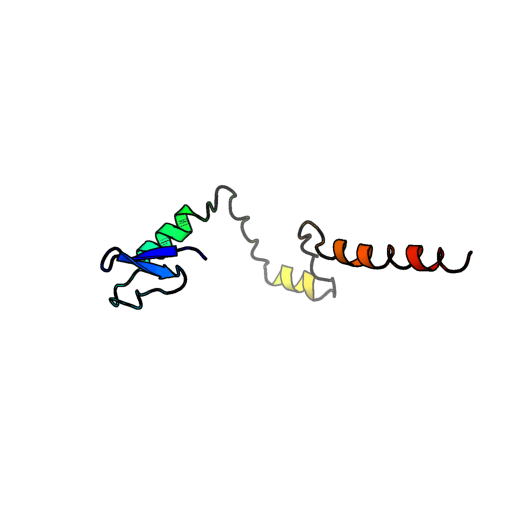. LYS A 1 83 ? 19.340 -15.669 28.372 1.00 47.25 83 LYS A CA 1
ATOM 672 C C . LYS A 1 83 ? 20.728 -15.706 27.719 1.00 47.25 83 LYS A C 1
ATOM 674 O O . LYS A 1 83 ? 21.346 -16.763 27.704 1.00 47.25 83 LYS A O 1
ATOM 679 N N . ARG A 1 84 ? 21.249 -14.587 27.198 1.00 50.31 84 ARG A N 1
ATOM 680 C CA . ARG A 1 84 ? 22.621 -14.542 26.654 1.00 50.31 84 ARG A CA 1
ATOM 681 C C . ARG A 1 84 ? 23.706 -14.287 27.699 1.00 50.31 84 ARG A C 1
ATOM 683 O O . ARG A 1 84 ? 24.859 -14.570 27.405 1.00 50.31 84 ARG A O 1
ATOM 690 N N . ASN A 1 85 ? 23.352 -13.824 28.899 1.00 53.81 85 ASN A N 1
ATOM 691 C CA . ASN A 1 85 ? 24.355 -13.490 29.913 1.00 53.81 85 ASN A CA 1
ATOM 692 C C . ASN A 1 85 ? 24.688 -14.613 30.897 1.00 53.81 85 ASN A C 1
ATOM 694 O O . ASN A 1 85 ? 25.685 -14.494 31.582 1.00 53.81 85 ASN A O 1
ATOM 698 N N . THR A 1 86 ? 23.932 -15.711 30.955 1.00 53.62 86 THR A N 1
ATOM 699 C CA . THR A 1 86 ? 24.218 -16.804 31.907 1.00 53.62 86 THR A CA 1
ATOM 700 C C . THR A 1 86 ? 24.937 -18.006 31.290 1.00 53.62 86 THR A C 1
ATOM 702 O O . THR A 1 86 ? 25.258 -18.938 32.011 1.00 53.62 86 THR A O 1
ATOM 705 N N . PHE A 1 87 ? 25.180 -18.034 29.972 1.00 49.12 87 PHE A N 1
ATOM 706 C CA . PHE A 1 87 ? 25.960 -19.115 29.340 1.00 49.12 87 PHE A CA 1
ATOM 707 C C . PHE A 1 87 ? 27.469 -18.825 29.337 1.00 49.12 87 PHE A C 1
ATOM 709 O O . PHE A 1 87 ? 28.267 -19.753 29.382 1.00 49.12 87 PHE A O 1
ATOM 716 N N . LEU A 1 88 ? 27.866 -17.546 29.310 1.00 54.44 88 LEU A N 1
ATOM 717 C CA . LEU A 1 88 ? 29.280 -17.156 29.330 1.00 54.44 88 LEU A CA 1
ATOM 718 C C . LEU A 1 88 ? 29.894 -17.180 30.737 1.00 54.44 88 LEU A C 1
ATOM 720 O O . LEU A 1 88 ? 31.090 -17.429 30.839 1.00 54.44 88 LEU A O 1
ATOM 724 N N . ASP A 1 89 ? 29.094 -17.032 31.798 1.00 51.00 89 ASP A N 1
ATOM 725 C CA . ASP A 1 89 ? 29.585 -17.181 33.178 1.00 51.00 89 ASP A CA 1
ATOM 726 C C . ASP A 1 89 ? 29.945 -18.644 33.507 1.00 51.00 89 ASP A C 1
ATOM 728 O O . ASP A 1 89 ? 30.915 -18.896 34.209 1.00 51.00 89 ASP A O 1
ATOM 732 N N . PHE A 1 90 ? 29.256 -19.632 32.918 1.00 50.28 90 PHE A N 1
ATOM 733 C CA . PHE A 1 90 ? 29.595 -21.054 33.101 1.00 50.28 90 PHE A CA 1
ATOM 734 C C . PHE A 1 90 ? 30.869 -21.499 32.364 1.00 50.28 90 PHE A C 1
ATOM 736 O O . PHE A 1 90 ? 31.394 -22.572 32.652 1.00 50.28 90 PHE A O 1
ATOM 743 N N . LEU A 1 91 ? 31.361 -20.716 31.397 1.00 55.00 91 LEU A N 1
ATOM 744 C CA . LEU A 1 91 ? 32.530 -21.083 30.590 1.00 55.00 91 LEU A CA 1
ATOM 745 C C . LEU A 1 91 ? 33.851 -20.592 31.204 1.00 55.00 91 LEU A C 1
ATOM 747 O O . LEU A 1 91 ? 34.903 -21.130 30.868 1.00 55.00 91 LEU A O 1
ATOM 751 N N . PHE A 1 92 ? 33.803 -19.619 32.121 1.00 50.31 92 PHE A N 1
ATOM 752 C CA . PHE A 1 92 ? 34.983 -19.143 32.849 1.00 50.31 92 PHE A CA 1
ATOM 753 C C . PHE A 1 92 ? 35.337 -20.020 34.062 1.00 50.31 92 PHE A C 1
ATOM 755 O O . PHE A 1 92 ? 36.520 -20.199 34.333 1.00 50.31 92 PHE A O 1
ATOM 762 N N . ASP A 1 93 ? 34.364 -20.672 34.709 1.00 50.06 93 ASP A N 1
ATOM 763 C CA . ASP A 1 93 ? 34.627 -21.562 35.859 1.00 50.06 93 ASP A CA 1
ATOM 764 C C . ASP A 1 93 ? 35.344 -22.880 35.492 1.00 50.06 93 ASP A C 1
ATOM 766 O O . ASP A 1 93 ? 35.838 -23.584 36.371 1.00 50.06 93 ASP A O 1
ATOM 770 N N . PHE A 1 94 ? 35.432 -23.241 34.205 1.00 47.53 94 PHE A N 1
ATOM 771 C CA . PHE A 1 94 ? 36.138 -24.456 33.767 1.00 47.53 94 PHE A CA 1
ATOM 772 C C . PHE A 1 94 ? 37.623 -24.234 33.436 1.00 47.53 94 PHE A C 1
ATOM 774 O O . PHE A 1 94 ? 38.345 -25.211 33.242 1.00 47.53 94 PHE A O 1
ATOM 781 N N . ILE A 1 95 ? 38.091 -22.983 33.358 1.00 57.25 95 ILE A N 1
ATOM 782 C CA . ILE A 1 95 ? 39.468 -22.664 32.937 1.00 57.25 95 ILE A CA 1
ATOM 783 C C . ILE A 1 95 ? 40.439 -22.543 34.127 1.00 57.25 95 ILE A C 1
ATOM 785 O O . ILE A 1 95 ? 41.639 -2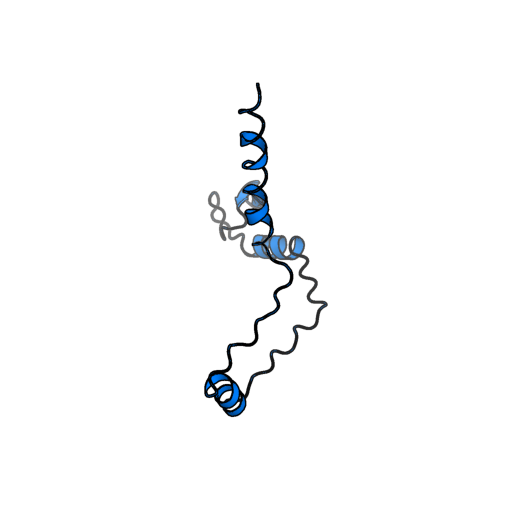2.685 33.925 1.00 57.25 95 ILE A O 1
ATOM 789 N N . ASP A 1 96 ? 39.954 -22.433 35.368 1.00 51.47 96 ASP A N 1
ATOM 790 C CA . ASP A 1 96 ? 40.808 -22.375 36.572 1.00 51.47 96 ASP A CA 1
ATOM 791 C C . ASP A 1 96 ? 41.008 -23.736 37.284 1.00 51.47 96 ASP A C 1
ATOM 793 O O . ASP A 1 96 ? 41.427 -23.785 38.441 1.00 51.47 96 ASP A O 1
ATOM 797 N N . CYS A 1 97 ? 40.724 -24.869 36.623 1.00 52.81 97 CYS A N 1
ATOM 798 C CA . CYS A 1 97 ? 40.898 -26.208 37.215 1.00 52.81 97 CYS A CA 1
ATOM 799 C C . CYS A 1 97 ? 41.782 -27.179 36.402 1.00 52.81 97 CYS A C 1
ATOM 801 O O . CYS A 1 97 ? 41.627 -28.396 36.521 1.00 52.81 97 CYS A O 1
ATOM 803 N N . CYS A 1 98 ? 42.721 -26.668 35.597 1.00 49.56 98 CYS A N 1
ATOM 804 C CA . CYS A 1 98 ? 43.821 -27.448 35.009 1.00 49.56 98 CYS A CA 1
ATOM 805 C C . CYS A 1 98 ? 45.144 -26.685 35.088 1.00 49.56 98 CYS A C 1
ATOM 807 O O . CYS A 1 98 ? 45.160 -25.501 34.688 1.00 49.56 98 CYS A O 1
#

Solvent-accessible surface area (backbone atoms only — not comparable to full-atom values): 6578 Å² total; per-residue (Å²): 134,65,80,39,67,40,88,87,76,67,45,77,41,60,66,85,52,53,47,41,93,86,78,65,48,78,39,48,68,59,38,51,50,53,49,54,71,71,47,78,74,70,72,80,58,75,76,75,78,75,77,78,72,50,72,71,55,48,50,61,46,58,75,68,72,50,76,75,81,76,77,82,70,80,78,76,80,73,66,69,69,64,66,67,66,67,61,61,61,64,61,57,73,66,65,83,77,119

Foldseek 3Di:
DDWDADPPPRDTDDLVDQADPPPRHGCVVVSVVVCCVPPPPVCVPPPPPPPPQDPVNVCVCPVVVHDDDPPPPPDDPPPVVVVVPVVVVVVVVVPPPD

Nearest PDB structures (foldseek):
  3gj4-assembly1_B  TM=8.484E-01  e=1.569E-01  Rattus norvegicus
  3gj8-assembly1_B  TM=8.419E-01  e=3.934E-01  Rattus norvegicus
  9avt-assembly1_C  TM=8.319E-01  e=9.192E-01  Homo sapiens
  3gj3-assembly1_B  TM=8.423E-01  e=8.565E-01  Rattus norvegicus

pLDDT: mean 71.65, std 16.32, range [44.53, 93.25]

Radius of gyration: 26.62 Å; Cα contacts (8 Å, |Δi|>4): 47; chains: 1; bounding box: 61×40×61 Å

Mean predicted aligned error: 17.9 Å